Protein AF-A0A3N4SEN5-F1 (afdb_monomer_lite)

Structure (mmCIF, N/CA/C/O backbone):
data_AF-A0A3N4SEN5-F1
#
_entry.id   AF-A0A3N4SEN5-F1
#
loop_
_atom_site.group_PDB
_atom_site.id
_atom_site.type_symbol
_atom_site.label_atom_id
_atom_site.label_alt_id
_atom_site.label_comp_id
_atom_site.label_asym_id
_atom_site.label_entity_id
_atom_site.label_seq_id
_atom_site.pdbx_PDB_ins_code
_atom_site.Cartn_x
_atom_site.Cartn_y
_atom_site.Cartn_z
_atom_site.occupancy
_atom_site.B_iso_or_equiv
_atom_site.auth_seq_id
_atom_site.auth_comp_id
_atom_site.auth_asym_id
_atom_site.auth_atom_id
_atom_site.pdbx_PDB_model_num
ATOM 1 N N . MET A 1 1 ? 4.767 -9.125 -44.957 1.00 41.34 1 MET A N 1
ATOM 2 C CA . MET A 1 1 ? 4.289 -8.164 -43.942 1.00 41.34 1 MET A CA 1
ATOM 3 C C . MET A 1 1 ? 5.511 -7.741 -43.142 1.00 41.34 1 MET A C 1
ATOM 5 O O . MET A 1 1 ? 6.237 -8.647 -42.743 1.00 41.34 1 MET A O 1
ATOM 9 N N . PRO A 1 2 ? 5.834 -6.442 -43.022 1.00 46.31 2 PRO A N 1
ATOM 10 C CA . PRO A 1 2 ? 6.952 -6.012 -42.186 1.00 46.31 2 PRO A CA 1
ATOM 11 C C . PRO A 1 2 ? 6.646 -6.349 -40.721 1.00 46.31 2 PRO A C 1
ATOM 13 O O . PRO A 1 2 ? 5.498 -6.248 -40.295 1.00 46.31 2 PRO A O 1
ATOM 16 N N . LEU A 1 3 ? 7.659 -6.828 -40.000 1.00 41.44 3 LEU A N 1
ATOM 17 C CA . LEU A 1 3 ? 7.582 -7.128 -38.571 1.00 41.44 3 LEU A CA 1
ATOM 18 C C . LEU A 1 3 ? 7.347 -5.822 -37.806 1.00 41.44 3 LEU A C 1
ATOM 20 O O . LEU A 1 3 ? 8.093 -4.864 -38.010 1.00 41.44 3 LEU A O 1
ATOM 24 N N . ASP A 1 4 ? 6.327 -5.786 -36.947 1.00 42.81 4 ASP A N 1
ATOM 25 C CA . ASP A 1 4 ? 6.142 -4.682 -36.007 1.00 42.81 4 ASP A CA 1
ATOM 26 C C . ASP A 1 4 ? 7.414 -4.516 -35.156 1.00 42.81 4 ASP A C 1
ATOM 28 O O . ASP A 1 4 ? 7.960 -5.480 -34.612 1.00 42.81 4 ASP A O 1
ATOM 32 N N . VAL A 1 5 ? 7.916 -3.283 -35.105 1.00 48.22 5 VAL A N 1
ATOM 33 C CA . VAL A 1 5 ? 9.147 -2.885 -34.405 1.00 48.22 5 VAL A CA 1
ATOM 34 C C . VAL A 1 5 ? 8.976 -3.118 -32.892 1.00 48.22 5 VAL A C 1
ATOM 36 O O . VAL A 1 5 ? 7.863 -2.926 -32.394 1.00 48.22 5 VAL A O 1
ATOM 39 N N . PRO A 1 6 ? 10.022 -3.514 -32.133 1.00 40.28 6 PRO A N 1
ATOM 40 C CA . PRO A 1 6 ? 9.905 -3.737 -30.690 1.00 40.28 6 PRO A CA 1
ATOM 41 C C . PRO A 1 6 ? 9.358 -2.502 -29.961 1.00 40.28 6 PRO A C 1
ATOM 43 O O . PRO A 1 6 ? 9.892 -1.403 -30.103 1.00 40.28 6 PRO A O 1
ATOM 46 N N . GLN A 1 7 ? 8.283 -2.686 -29.191 1.00 47.06 7 GLN A N 1
ATOM 47 C CA . GLN A 1 7 ? 7.579 -1.626 -28.465 1.00 47.06 7 GLN A CA 1
ATOM 48 C C . GLN A 1 7 ? 7.950 -1.690 -26.981 1.00 47.06 7 GLN A C 1
ATOM 50 O O . GLN A 1 7 ? 7.804 -2.744 -26.363 1.00 47.06 7 GLN A O 1
ATOM 55 N N . THR A 1 8 ? 8.362 -0.569 -26.389 1.00 44.22 8 THR A N 1
ATOM 56 C CA . THR A 1 8 ? 8.567 -0.460 -24.937 1.00 44.22 8 THR A CA 1
ATOM 57 C C . THR A 1 8 ? 7.569 0.549 -24.385 1.00 44.22 8 THR A C 1
ATOM 59 O O . THR A 1 8 ? 7.551 1.705 -24.801 1.00 44.22 8 THR A O 1
ATOM 62 N N . SER A 1 9 ? 6.703 0.109 -23.476 1.00 44.00 9 SER A N 1
ATOM 63 C CA . SER A 1 9 ? 5.797 0.998 -22.749 1.00 44.00 9 SER A CA 1
ATOM 64 C C . SER A 1 9 ? 6.620 1.815 -21.733 1.00 44.00 9 SER A C 1
ATOM 66 O O . SER A 1 9 ? 7.596 1.319 -21.184 1.00 44.00 9 SER A O 1
ATOM 68 N N . GLN A 1 10 ? 6.301 3.094 -21.523 1.00 52.38 10 GLN A N 1
ATOM 69 C CA . GLN A 1 10 ? 7.019 3.971 -20.577 1.00 52.38 10 GLN A CA 1
ATOM 70 C C . GLN A 1 10 ? 6.079 4.567 -19.520 1.00 52.38 10 GLN A C 1
ATOM 72 O O . GLN A 1 10 ? 6.239 5.707 -19.095 1.00 52.38 10 GLN A O 1
ATOM 77 N N . ASN A 1 11 ? 5.047 3.831 -19.107 1.00 57.00 11 ASN A N 1
ATOM 78 C CA . ASN A 1 11 ? 4.081 4.392 -18.167 1.00 57.00 11 ASN A CA 1
ATOM 79 C C . ASN A 1 11 ? 4.620 4.350 -16.724 1.00 57.00 11 ASN A C 1
ATOM 81 O O . ASN A 1 11 ? 5.062 3.285 -16.290 1.00 57.00 11 ASN A O 1
ATOM 85 N N . PRO A 1 12 ? 4.528 5.452 -15.954 1.00 60.00 12 PRO A N 1
ATOM 86 C CA . PRO A 1 12 ? 4.800 5.420 -14.524 1.00 60.00 12 PRO A CA 1
ATOM 87 C C . PRO A 1 12 ? 3.718 4.586 -13.827 1.00 60.00 12 PRO A C 1
ATOM 89 O O . PRO A 1 12 ? 2.517 4.886 -13.912 1.00 60.00 12 PRO A O 1
ATOM 92 N N . ALA A 1 13 ? 4.148 3.517 -13.159 1.00 67.94 13 ALA A N 1
ATOM 93 C CA . ALA A 1 13 ? 3.308 2.738 -12.264 1.00 67.94 13 ALA A CA 1
ATOM 94 C C . ALA A 1 13 ? 3.253 3.424 -10.892 1.00 67.94 13 ALA A C 1
ATOM 96 O O . ALA A 1 13 ? 4.241 3.982 -10.405 1.00 67.94 13 ALA A O 1
ATOM 97 N N . VAL A 1 14 ? 2.071 3.402 -10.280 1.00 75.75 14 VAL A N 1
ATOM 98 C CA . VAL A 1 14 ? 1.846 3.973 -8.954 1.00 75.75 14 VAL A CA 1
ATOM 99 C C . VAL A 1 14 ? 1.283 2.889 -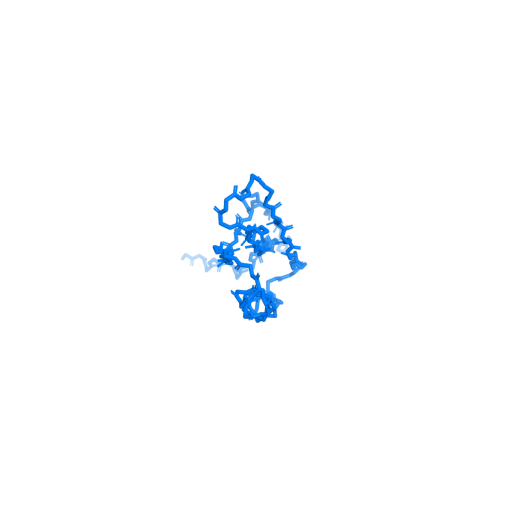8.050 1.00 75.75 14 VAL A C 1
ATOM 101 O O . VAL A 1 14 ? 0.274 2.269 -8.380 1.00 75.75 14 VAL A O 1
ATOM 104 N N . TRP A 1 15 ? 1.887 2.688 -6.885 1.00 82.44 15 TRP A N 1
ATOM 105 C CA . TRP A 1 15 ? 1.337 1.832 -5.842 1.00 82.44 15 TRP A CA 1
ATOM 106 C C . TRP A 1 15 ? 0.758 2.689 -4.737 1.00 82.44 15 TRP A C 1
ATOM 108 O O . TRP A 1 15 ? 1.335 3.690 -4.319 1.00 82.44 15 TRP A O 1
ATOM 118 N N . VAL A 1 16 ? -0.406 2.290 -4.256 1.00 82.50 16 VAL A N 1
ATOM 119 C CA . VAL A 1 16 ? -1.145 3.013 -3.237 1.00 82.50 16 VAL A CA 1
ATOM 120 C C . VAL A 1 16 ? -1.422 2.064 -2.088 1.00 82.50 16 VAL A C 1
ATOM 122 O O . VAL A 1 16 ? -2.049 1.025 -2.279 1.00 82.50 16 VAL A O 1
ATOM 125 N N . VAL A 1 17 ? -0.989 2.437 -0.888 1.00 84.06 17 VAL A N 1
ATOM 126 C CA . VAL A 1 17 ? -1.360 1.758 0.354 1.00 84.06 17 VAL A CA 1
ATOM 127 C C . VAL A 1 17 ? -2.364 2.621 1.085 1.00 84.06 17 VAL A C 1
ATOM 129 O O . VAL A 1 17 ? -2.078 3.763 1.436 1.00 84.06 17 VAL A O 1
ATOM 132 N N . ASN A 1 18 ? -3.540 2.062 1.331 1.00 85.12 18 ASN A N 1
ATOM 133 C CA . ASN A 1 18 ? -4.585 2.702 2.115 1.00 85.12 18 ASN A CA 1
ATOM 134 C C . ASN A 1 18 ? -4.692 2.007 3.461 1.00 85.12 18 ASN A C 1
ATOM 136 O O . ASN A 1 18 ? -4.533 0.794 3.520 1.00 85.12 18 ASN A O 1
ATOM 140 N N . GLY A 1 19 ? -5.015 2.746 4.517 1.00 83.81 19 GLY A N 1
ATOM 141 C CA . GLY A 1 19 ? -5.334 2.172 5.820 1.00 83.81 19 GLY A CA 1
ATOM 142 C C . GLY A 1 19 ? -6.165 3.118 6.674 1.00 83.81 19 GLY A C 1
ATOM 143 O O . GLY A 1 19 ? -6.348 4.293 6.344 1.00 83.81 19 GLY A O 1
ATOM 144 N N . ARG A 1 20 ? -6.700 2.605 7.783 1.00 84.81 20 ARG A N 1
ATOM 145 C CA . ARG A 1 20 ? -7.469 3.401 8.749 1.00 84.81 20 ARG A CA 1
ATOM 146 C C . ARG A 1 20 ? -6.705 3.526 10.052 1.00 84.81 20 ARG A C 1
ATOM 148 O O . ARG A 1 20 ? -6.095 2.565 10.504 1.00 84.81 20 ARG A O 1
ATOM 155 N N . TYR A 1 21 ? -6.778 4.694 10.689 1.00 81.94 21 TYR A N 1
ATOM 156 C CA . TYR A 1 21 ? -6.133 4.885 11.990 1.00 81.94 21 TYR A CA 1
ATOM 157 C C . TYR A 1 21 ? -6.779 4.015 13.082 1.00 81.94 21 TYR A C 1
ATOM 159 O O . TYR A 1 21 ? -6.100 3.488 13.957 1.00 81.94 21 TYR A O 1
ATOM 167 N N . SER A 1 22 ? -8.099 3.823 13.017 1.00 81.00 22 SER A N 1
ATOM 168 C CA . SER A 1 22 ? -8.822 2.860 13.849 1.00 81.00 22 SER A CA 1
ATOM 169 C C . SER A 1 22 ? -10.090 2.379 13.140 1.00 81.00 22 SER A C 1
ATOM 171 O O . SER A 1 22 ? -10.587 3.042 12.229 1.00 81.00 22 SER A O 1
ATOM 173 N N . ASN A 1 23 ? -10.646 1.239 13.566 1.00 71.81 23 ASN A N 1
ATOM 174 C CA . ASN A 1 23 ? -11.852 0.655 12.956 1.00 71.81 23 ASN A CA 1
ATOM 175 C C . ASN A 1 23 ? -13.089 1.566 13.030 1.00 71.81 23 ASN A C 1
ATOM 177 O O . ASN A 1 23 ? -13.970 1.463 12.181 1.00 71.81 23 ASN A O 1
ATOM 181 N N . ALA A 1 24 ? -13.146 2.449 14.031 1.00 75.12 24 ALA A N 1
ATOM 182 C CA . ALA A 1 24 ? -14.249 3.383 14.259 1.00 75.12 24 ALA A CA 1
ATOM 183 C C . ALA A 1 24 ? -13.937 4.819 13.794 1.00 75.12 24 ALA A C 1
ATOM 185 O O . ALA A 1 24 ? -14.773 5.707 13.938 1.00 75.12 24 ALA A O 1
ATOM 186 N N . SER A 1 25 ? -12.731 5.067 13.274 1.00 62.72 25 SER A N 1
ATOM 187 C CA . SER A 1 25 ? -12.280 6.397 12.868 1.00 62.72 25 SER A CA 1
ATOM 188 C C . SER A 1 25 ? -12.645 6.705 11.414 1.00 62.72 25 SER A C 1
ATOM 190 O O . SER A 1 25 ? -12.538 5.854 10.532 1.00 62.72 25 SER A O 1
ATOM 192 N N . ILE A 1 26 ? -13.028 7.961 11.165 1.00 65.50 26 ILE A N 1
ATOM 193 C CA . ILE A 1 26 ? -13.211 8.549 9.825 1.00 65.50 26 ILE A CA 1
ATOM 194 C C . ILE A 1 26 ? -11.846 8.903 9.197 1.00 65.50 26 ILE A C 1
ATOM 196 O O . ILE A 1 26 ? -11.743 9.193 8.008 1.00 65.50 26 ILE A O 1
ATOM 200 N N . THR A 1 27 ? -10.780 8.893 9.999 1.00 75.88 27 THR A N 1
ATOM 201 C CA . THR A 1 27 ? -9.422 9.240 9.588 1.00 75.88 27 THR A CA 1
ATOM 202 C C . THR A 1 27 ? -8.751 8.042 8.919 1.00 75.88 27 THR A C 1
ATOM 204 O O . THR A 1 27 ? -8.380 7.058 9.571 1.00 75.88 27 THR A O 1
ATOM 207 N N . ALA A 1 28 ? -8.577 8.152 7.606 1.00 82.56 28 ALA A N 1
ATOM 208 C CA . ALA A 1 28 ? -7.776 7.250 6.793 1.00 82.56 28 ALA A CA 1
ATOM 209 C C . ALA A 1 28 ? -6.428 7.893 6.451 1.00 82.56 28 ALA A C 1
ATOM 211 O O . ALA A 1 28 ? -6.288 9.117 6.468 1.00 82.56 28 ALA A O 1
ATOM 212 N N . 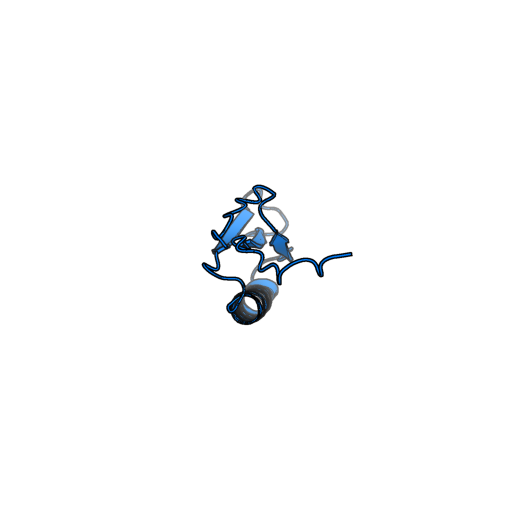PHE A 1 29 ? -5.447 7.061 6.125 1.00 83.38 29 PHE A N 1
ATOM 213 C CA . PHE A 1 29 ? -4.197 7.500 5.523 1.00 83.38 29 PHE A CA 1
ATOM 214 C C . PHE A 1 29 ? -4.004 6.803 4.179 1.00 83.38 29 PHE A C 1
ATOM 216 O O . PHE A 1 29 ? -4.451 5.671 3.976 1.00 83.38 29 PHE A O 1
ATOM 223 N N . GLN A 1 30 ? -3.310 7.495 3.282 1.00 86.06 30 GLN A N 1
ATOM 224 C CA . GLN A 1 30 ? -2.905 6.975 1.988 1.00 86.06 30 GLN A CA 1
ATOM 225 C C . GLN A 1 30 ? -1.415 7.251 1.797 1.00 86.06 30 GLN A C 1
ATOM 227 O O . GLN A 1 30 ? -0.966 8.388 1.935 1.00 86.06 30 GLN A O 1
ATOM 232 N N . VAL A 1 31 ? -0.658 6.212 1.465 1.00 82.56 31 VAL A N 1
ATOM 233 C CA . VAL A 1 31 ? 0.744 6.299 1.054 1.00 82.56 31 VAL A CA 1
ATOM 234 C C . VAL A 1 31 ? 0.801 5.992 -0.433 1.00 82.56 31 VAL A C 1
ATOM 236 O O . VAL A 1 31 ? 0.192 5.026 -0.885 1.00 82.56 31 VAL A O 1
ATOM 239 N N . THR A 1 32 ? 1.498 6.830 -1.193 1.00 82.25 32 THR A N 1
ATOM 240 C CA . THR A 1 32 ? 1.641 6.679 -2.645 1.00 82.25 32 THR A CA 1
ATOM 241 C C . THR A 1 32 ? 3.114 6.487 -2.979 1.00 82.25 32 THR A C 1
ATOM 243 O O . THR A 1 32 ? 3.947 7.282 -2.548 1.00 82.25 32 THR A O 1
ATOM 246 N N . ILE A 1 33 ? 3.419 5.433 -3.727 1.00 78.75 33 ILE A N 1
ATOM 247 C CA . ILE A 1 33 ? 4.744 5.091 -4.237 1.00 78.75 33 ILE A CA 1
ATOM 248 C C . ILE A 1 33 ? 4.689 5.296 -5.744 1.00 78.75 33 ILE A C 1
ATOM 250 O O . ILE A 1 33 ? 3.851 4.696 -6.415 1.00 78.75 33 ILE A O 1
ATOM 254 N N . SER A 1 34 ? 5.576 6.125 -6.272 1.00 74.25 34 SER A N 1
ATOM 255 C CA . SER A 1 34 ? 5.724 6.322 -7.712 1.00 74.25 34 SER A CA 1
ATOM 256 C C . SER A 1 34 ? 7.036 5.692 -8.144 1.00 74.25 34 SER A C 1
ATOM 258 O O . SER A 1 34 ? 8.069 6.013 -7.558 1.00 74.25 34 SER A O 1
ATOM 260 N N . VAL A 1 35 ? 7.013 4.833 -9.165 1.00 69.75 35 VAL A N 1
ATOM 261 C CA . VAL A 1 35 ? 8.251 4.473 -9.870 1.00 69.75 35 VAL A CA 1
ATOM 262 C C . VAL A 1 35 ? 8.384 5.284 -11.142 1.00 69.75 35 VAL A C 1
ATOM 264 O O . VAL A 1 35 ? 7.408 5.585 -11.831 1.00 69.75 35 VAL A O 1
ATOM 267 N N . GLU A 1 36 ? 9.627 5.610 -11.456 1.00 68.69 36 GLU A N 1
ATOM 268 C CA . GLU A 1 36 ? 9.983 6.452 -12.592 1.00 68.69 36 GLU A CA 1
ATOM 269 C C . GLU A 1 36 ? 10.174 5.645 -13.889 1.00 68.69 36 GLU A C 1
ATOM 271 O O . GLU A 1 36 ? 10.232 6.231 -14.966 1.00 68.69 36 GLU A O 1
ATOM 276 N N . SER A 1 37 ? 10.253 4.305 -13.823 1.00 63.84 37 SER A N 1
ATOM 277 C CA . SER A 1 37 ? 10.523 3.448 -14.988 1.00 63.84 37 SER A CA 1
ATOM 278 C C . SER A 1 37 ? 9.897 2.052 -14.881 1.00 63.84 37 SER A C 1
ATOM 280 O O . SER A 1 37 ? 9.660 1.554 -13.784 1.00 63.84 37 SER A O 1
ATOM 282 N N . GLN A 1 38 ? 9.704 1.372 -16.019 1.00 63.62 38 GLN A N 1
ATOM 283 C CA . GLN A 1 38 ? 9.218 -0.018 -16.036 1.00 63.62 38 GLN A CA 1
ATOM 284 C C . GLN A 1 38 ? 10.221 -1.027 -15.474 1.00 63.62 38 GLN A C 1
ATOM 286 O O . GLN A 1 38 ? 9.827 -2.034 -14.892 1.00 63.62 38 GLN A O 1
ATOM 291 N N . SER A 1 39 ? 11.525 -0.764 -15.613 1.00 66.25 39 SER A N 1
ATOM 292 C CA . SER A 1 39 ? 12.565 -1.640 -15.061 1.00 66.25 39 SER A CA 1
ATOM 293 C C . SER A 1 39 ? 12.549 -1.696 -13.535 1.00 66.25 39 SER A C 1
ATOM 295 O O . SER A 1 39 ? 13.040 -2.665 -12.967 1.00 66.25 39 SER A O 1
ATOM 297 N N . THR A 1 40 ? 11.970 -0.687 -12.882 1.00 69.56 40 THR A N 1
ATOM 298 C CA . THR A 1 40 ? 11.873 -0.596 -11.423 1.00 69.56 40 THR A CA 1
ATOM 299 C C . THR A 1 40 ? 10.496 -1.008 -10.896 1.00 69.56 40 THR A C 1
ATOM 301 O O . THR A 1 40 ? 10.227 -0.882 -9.705 1.00 69.56 40 THR A O 1
ATOM 304 N N . GLU A 1 41 ? 9.620 -1.568 -11.742 1.00 75.94 41 GLU A N 1
ATOM 305 C CA . GLU A 1 41 ? 8.349 -2.137 -11.277 1.00 75.94 41 GLU A CA 1
ATOM 306 C C . GLU A 1 41 ? 8.503 -3.237 -10.217 1.00 75.94 41 GLU A C 1
ATOM 308 O O . GLU A 1 41 ? 7.765 -3.178 -9.233 1.00 75.94 41 GLU A O 1
ATOM 313 N N . PRO A 1 42 ? 9.452 -4.190 -10.333 1.00 81.12 42 PRO A N 1
ATOM 314 C CA . PRO A 1 42 ? 9.671 -5.184 -9.284 1.00 81.12 42 PRO A CA 1
ATOM 315 C C . PRO A 1 42 ? 10.082 -4.562 -7.942 1.00 81.12 42 PRO A C 1
ATOM 317 O O . PRO A 1 42 ? 9.701 -5.067 -6.891 1.00 81.12 42 PRO A O 1
ATOM 320 N N . GLU A 1 43 ? 10.826 -3.451 -7.969 1.00 81.38 43 GLU A N 1
ATOM 321 C CA . GLU A 1 43 ? 11.203 -2.705 -6.761 1.00 81.38 43 GLU A CA 1
ATOM 322 C C . GLU A 1 43 ? 9.981 -2.019 -6.136 1.00 81.38 43 GLU A C 1
ATOM 324 O O . GLU A 1 43 ? 9.819 -2.025 -4.919 1.00 81.38 43 GLU A O 1
ATOM 329 N N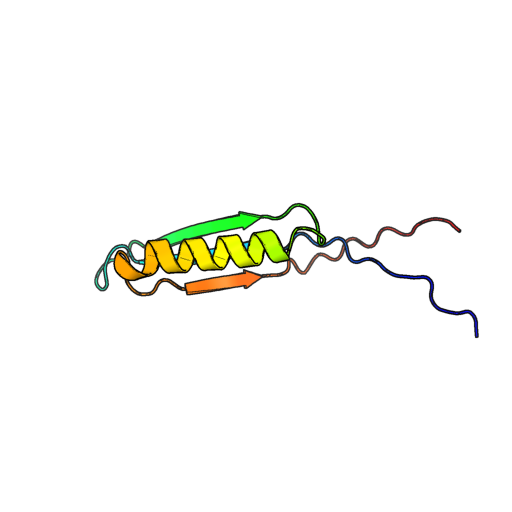 . GLY A 1 44 ? 9.083 -1.469 -6.961 1.00 81.69 44 GLY A N 1
ATOM 330 C CA . GLY A 1 44 ? 7.813 -0.906 -6.501 1.00 81.69 44 GLY A CA 1
ATOM 331 C C . GLY A 1 44 ? 6.864 -1.957 -5.915 1.00 81.69 44 GLY A C 1
ATOM 332 O O . GLY A 1 44 ? 6.219 -1.693 -4.899 1.00 81.69 44 GLY A O 1
ATOM 333 N N . ASP A 1 45 ? 6.815 -3.155 -6.506 1.00 83.06 45 ASP A N 1
ATOM 334 C CA . ASP A 1 45 ? 6.044 -4.293 -5.989 1.00 83.06 45 ASP A CA 1
ATOM 335 C C . ASP A 1 45 ? 6.592 -4.773 -4.629 1.00 83.06 45 ASP A C 1
ATOM 337 O O . ASP A 1 45 ? 5.817 -5.004 -3.697 1.00 83.06 45 ASP A O 1
ATOM 341 N N . ASP A 1 46 ? 7.918 -4.855 -4.479 1.00 87.06 46 ASP A N 1
ATOM 342 C CA . ASP A 1 46 ? 8.566 -5.216 -3.210 1.00 87.06 46 ASP A CA 1
ATOM 343 C C . ASP A 1 46 ? 8.322 -4.152 -2.124 1.00 87.06 46 ASP A C 1
ATOM 345 O O . ASP A 1 46 ? 7.896 -4.467 -1.011 1.00 87.06 46 ASP A O 1
ATOM 349 N N . LEU A 1 47 ? 8.476 -2.866 -2.459 1.00 85.69 47 LEU A N 1
ATOM 350 C CA . LEU A 1 47 ? 8.173 -1.758 -1.547 1.00 85.69 47 LEU A CA 1
ATOM 351 C C . LEU A 1 47 ? 6.698 -1.725 -1.132 1.00 85.69 47 LEU A C 1
ATOM 353 O O . LEU A 1 47 ? 6.395 -1.436 0.030 1.00 85.69 47 LEU A O 1
ATOM 357 N N . LEU A 1 48 ? 5.775 -2.031 -2.052 1.00 86.56 48 LEU A N 1
ATOM 358 C CA . LEU A 1 4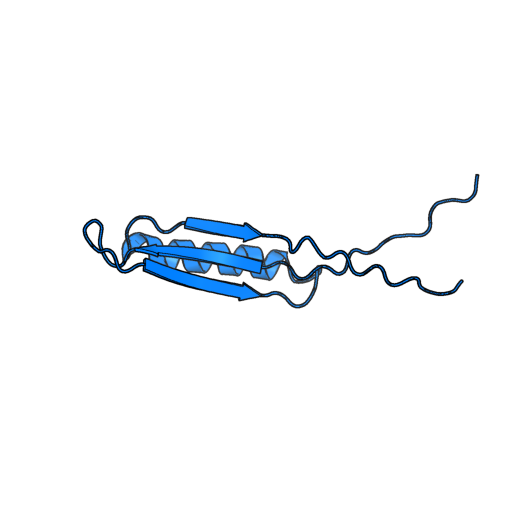8 ? 4.356 -2.152 -1.729 1.00 86.56 48 LEU A CA 1
ATOM 359 C C . LEU A 1 48 ? 4.144 -3.225 -0.659 1.00 86.56 48 LEU A C 1
ATOM 361 O O . LEU A 1 48 ? 3.479 -2.962 0.348 1.00 86.56 48 LEU A O 1
ATOM 365 N N . GLN A 1 49 ? 4.700 -4.418 -0.874 1.00 87.81 49 GLN A N 1
ATOM 366 C CA . GLN A 1 49 ? 4.542 -5.538 0.046 1.00 87.81 49 GLN A CA 1
ATOM 367 C C . GLN A 1 49 ? 5.135 -5.208 1.422 1.00 87.81 49 GLN A C 1
ATOM 369 O O . GLN A 1 49 ? 4.449 -5.353 2.434 1.00 87.81 49 GLN A O 1
ATOM 374 N N . GLN A 1 50 ? 6.347 -4.647 1.462 1.00 89.94 50 GLN A N 1
ATOM 375 C CA . GLN A 1 50 ? 6.991 -4.213 2.705 1.00 89.94 50 GLN A CA 1
ATOM 376 C C . GLN A 1 50 ? 6.144 -3.194 3.483 1.00 89.94 50 GLN A C 1
ATOM 378 O O . GLN A 1 50 ? 6.036 -3.277 4.708 1.00 89.94 50 GLN A O 1
ATOM 383 N N . LEU A 1 51 ? 5.511 -2.238 2.795 1.00 87.81 51 LEU A N 1
ATOM 384 C CA . LEU A 1 51 ? 4.649 -1.243 3.438 1.00 87.81 51 LEU A CA 1
ATOM 385 C C . LEU A 1 51 ? 3.343 -1.847 3.959 1.00 87.81 51 LEU A C 1
ATOM 387 O O . LEU A 1 51 ? 2.906 -1.491 5.054 1.00 87.81 51 LEU A O 1
ATOM 391 N N . VAL A 1 52 ? 2.730 -2.772 3.219 1.00 89.12 52 VAL A N 1
ATOM 392 C CA . VAL A 1 52 ? 1.541 -3.497 3.689 1.00 89.12 52 VAL A CA 1
ATOM 393 C C . VAL A 1 52 ? 1.873 -4.328 4.930 1.00 89.12 52 VAL A C 1
ATOM 395 O O . VAL A 1 52 ? 1.146 -4.254 5.924 1.00 89.12 52 VAL A O 1
ATOM 398 N N . ASP A 1 53 ? 2.994 -5.046 4.927 1.00 91.81 53 ASP A N 1
ATOM 399 C CA . ASP A 1 53 ? 3.422 -5.885 6.052 1.00 91.81 53 ASP A CA 1
ATOM 400 C C . ASP A 1 53 ? 3.809 -5.059 7.285 1.00 91.81 53 ASP A C 1
ATOM 402 O O . ASP A 1 53 ? 3.512 -5.441 8.416 1.00 91.81 53 ASP A O 1
ATOM 406 N N . LEU A 1 54 ? 4.410 -3.881 7.091 1.00 91.19 54 LEU A N 1
ATOM 407 C CA . LEU A 1 54 ? 4.759 -2.973 8.185 1.00 91.19 54 LEU A CA 1
ATOM 408 C C . LEU A 1 54 ? 3.527 -2.322 8.836 1.00 91.19 54 LEU A C 1
ATOM 410 O O . LEU A 1 54 ? 3.531 -2.039 10.042 1.00 91.19 54 LEU A O 1
ATOM 414 N N . LEU A 1 55 ? 2.495 -2.021 8.042 1.00 88.06 55 LEU A N 1
ATOM 415 C CA . LEU A 1 55 ? 1.338 -1.232 8.473 1.00 88.06 55 LEU A CA 1
ATOM 416 C C . LEU A 1 55 ? 0.157 -2.095 8.928 1.00 88.06 55 LEU A C 1
ATOM 418 O O . LEU A 1 55 ? -0.546 -1.696 9.858 1.00 88.06 55 LEU A O 1
ATOM 422 N N . SER A 1 56 ? -0.044 -3.274 8.337 1.00 88.12 56 SER A N 1
ATOM 423 C CA . SER A 1 56 ? -1.163 -4.173 8.657 1.00 88.12 56 SER A CA 1
ATOM 424 C C . SER A 1 56 ? -1.265 -4.613 10.130 1.00 88.12 56 SER A C 1
ATOM 426 O O . SER A 1 56 ? -2.393 -4.737 10.608 1.00 88.12 56 SER A O 1
ATOM 428 N N . PRO A 1 57 ? -0.176 -4.762 10.918 1.00 90.88 57 PRO A N 1
ATOM 429 C CA . PRO A 1 57 ? -0.290 -5.099 12.339 1.00 90.88 57 PRO A CA 1
ATOM 430 C C . PRO A 1 57 ? -0.734 -3.913 13.206 1.00 90.88 57 PRO A C 1
ATOM 432 O O . PRO A 1 57 ? -1.184 -4.104 14.334 1.00 90.88 57 PRO A O 1
ATOM 435 N N . ARG A 1 58 ? -0.557 -2.679 12.713 1.00 87.06 58 ARG A N 1
ATOM 436 C CA . ARG A 1 58 ? -0.809 -1.437 13.464 1.00 87.06 58 ARG A CA 1
ATOM 437 C C . ARG A 1 58 ? -2.120 -0.772 13.081 1.00 87.06 58 ARG A C 1
ATOM 439 O O . ARG A 1 58 ? -2.730 -0.109 13.917 1.00 87.06 58 ARG A O 1
ATOM 446 N N . PHE A 1 59 ? -2.535 -0.932 11.831 1.00 86.50 59 PHE A N 1
ATOM 447 C CA . PHE A 1 59 ? -3.670 -0.230 11.266 1.00 86.50 59 PHE A CA 1
ATOM 448 C C . PHE A 1 59 ? -4.655 -1.220 10.650 1.00 86.50 59 PHE A C 1
ATOM 450 O O . PHE A 1 59 ? -4.268 -2.049 9.824 1.00 86.50 59 PHE A O 1
ATOM 457 N N . PRO A 1 60 ? -5.941 -1.154 11.017 1.00 82.50 60 PRO A N 1
ATOM 458 C CA . PRO A 1 60 ? -6.942 -1.991 10.386 1.00 82.50 60 PRO A CA 1
ATOM 459 C C . PRO A 1 60 ? -7.213 -1.573 8.936 1.00 82.50 60 PRO A C 1
ATOM 461 O O . PRO A 1 60 ? -7.161 -0.393 8.577 1.00 82.50 60 PRO A O 1
ATOM 464 N N . GLY A 1 61 ? -7.577 -2.560 8.112 1.00 81.06 61 GLY A N 1
ATOM 465 C CA . GLY A 1 61 ? -8.005 -2.337 6.729 1.00 81.06 61 GLY A CA 1
ATOM 466 C C . GLY A 1 61 ? -6.889 -1.860 5.803 1.00 81.06 61 GLY A C 1
ATOM 467 O O . GLY A 1 61 ? -7.183 -1.169 4.830 1.00 81.06 61 GLY A O 1
ATOM 468 N N . VAL A 1 62 ? -5.630 -2.189 6.117 1.00 85.88 62 VAL A N 1
ATOM 469 C CA . VAL A 1 62 ? -4.498 -1.882 5.241 1.00 85.88 62 VAL A CA 1
ATOM 470 C C . VAL A 1 62 ? -4.593 -2.705 3.961 1.00 85.88 62 VAL A C 1
ATOM 472 O O . VAL A 1 62 ? -4.622 -3.932 4.016 1.00 85.88 62 VAL A O 1
ATOM 475 N N . VAL A 1 63 ? -4.644 -2.027 2.815 1.00 84.94 63 VAL A N 1
ATOM 476 C CA . VAL A 1 63 ? -4.701 -2.648 1.487 1.00 84.94 63 VAL A CA 1
ATOM 477 C C . VAL A 1 63 ? -3.757 -1.909 0.548 1.00 84.94 63 VAL A C 1
ATOM 479 O O . VAL A 1 63 ? -3.845 -0.688 0.400 1.00 84.94 63 VAL A O 1
ATOM 482 N N . GLY A 1 64 ? -2.870 -2.666 -0.094 1.00 84.00 64 GLY A N 1
ATOM 483 C CA . GLY A 1 64 ? -2.002 -2.198 -1.167 1.00 84.00 64 GLY A CA 1
ATOM 484 C C . GLY A 1 64 ? -2.618 -2.455 -2.542 1.00 84.00 64 GLY A C 1
ATOM 485 O O . GLY A 1 64 ? -3.167 -3.527 -2.781 1.00 84.00 64 GLY A O 1
ATOM 486 N N . MET A 1 65 ? -2.536 -1.483 -3.447 1.00 81.75 65 MET A N 1
ATOM 487 C CA . MET A 1 65 ? -3.011 -1.599 -4.828 1.00 81.75 65 MET A CA 1
ATOM 488 C C . MET A 1 65 ? -1.983 -1.018 -5.797 1.00 81.75 65 MET A C 1
ATOM 490 O O . MET A 1 65 ? -1.515 0.100 -5.600 1.00 81.75 65 MET A O 1
ATOM 494 N N . LYS A 1 66 ? -1.678 -1.753 -6.869 1.00 78.25 66 LYS A N 1
ATOM 495 C CA . LYS A 1 66 ? -0.923 -1.252 -8.025 1.00 78.25 66 LYS A CA 1
ATOM 496 C C . LYS A 1 66 ? -1.901 -0.637 -9.025 1.00 78.25 66 LYS A C 1
ATOM 498 O O . LYS A 1 66 ? -2.898 -1.265 -9.378 1.00 78.25 66 LYS A O 1
ATOM 503 N N . SER A 1 67 ? -1.625 0.580 -9.474 1.00 68.62 67 SER A N 1
ATOM 504 C CA . SER A 1 67 ? -2.420 1.309 -10.457 1.00 68.62 67 SER A 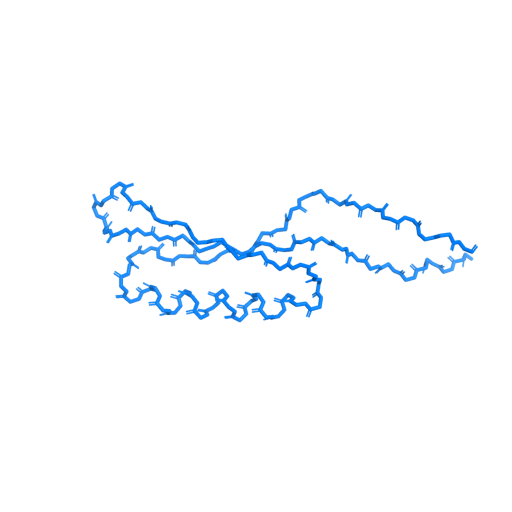CA 1
ATOM 505 C C . SER A 1 67 ? -1.531 1.784 -11.601 1.00 68.62 67 SER A C 1
ATOM 507 O O . SER A 1 67 ? -0.427 2.286 -11.391 1.00 68.62 67 SER A O 1
ATOM 509 N N . TYR A 1 68 ? -2.034 1.643 -12.823 1.00 66.38 68 TYR A N 1
ATOM 510 C CA . TYR A 1 68 ? -1.377 2.137 -14.025 1.00 66.38 68 TYR A CA 1
ATOM 511 C C . TYR A 1 68 ? -2.112 3.392 -14.480 1.00 66.38 68 TYR A C 1
ATOM 513 O O . TYR A 1 68 ? -3.329 3.372 -14.678 1.00 66.38 68 TYR A O 1
ATOM 521 N N . THR A 1 69 ? -1.390 4.501 -14.639 1.00 57.31 69 THR A N 1
ATOM 522 C CA . THR A 1 69 ? -2.000 5.717 -15.180 1.00 57.31 69 THR A CA 1
ATOM 523 C C . THR A 1 69 ? -2.357 5.481 -16.651 1.00 57.31 69 THR A C 1
ATOM 525 O O . THR A 1 69 ? -1.537 5.043 -17.458 1.00 57.31 69 THR A O 1
ATOM 528 N N . SER A 1 70 ? -3.616 5.736 -17.010 1.00 48.78 70 SER A N 1
ATOM 529 C CA . SER A 1 70 ? -4.191 5.474 -18.338 1.00 48.78 70 SER A CA 1
ATOM 530 C C . SER A 1 70 ? -3.685 6.410 -19.445 1.00 48.78 70 SER A C 1
ATOM 532 O O . SER A 1 70 ? -4.150 6.327 -20.580 1.00 48.78 70 SER A O 1
ATOM 534 N N . ASN A 1 71 ? -2.745 7.306 -19.142 1.00 47.94 71 ASN A N 1
ATOM 535 C CA . ASN A 1 71 ? -2.195 8.253 -20.104 1.00 47.94 71 ASN A CA 1
ATOM 536 C C . ASN A 1 71 ? -0.968 7.634 -20.773 1.00 47.94 71 ASN A C 1
ATOM 538 O O . ASN A 1 71 ? 0.169 7.892 -20.394 1.00 47.94 71 ASN A O 1
ATOM 542 N N . THR A 1 72 ? -1.212 6.781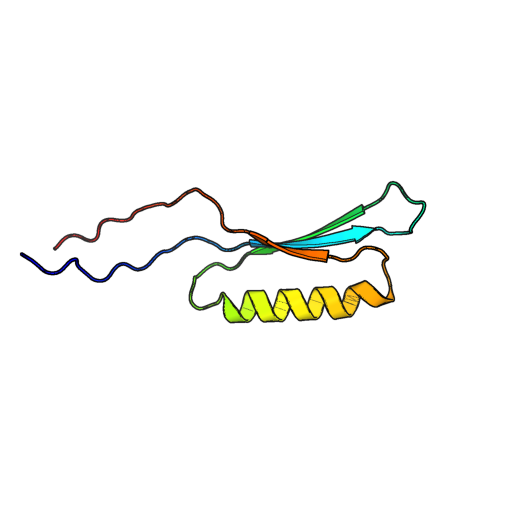 -21.765 1.00 41.44 72 THR A N 1
ATOM 543 C CA . THR A 1 72 ? -0.173 6.287 -22.670 1.00 41.44 72 THR A CA 1
ATOM 544 C C . THR A 1 72 ? 0.396 7.464 -23.467 1.00 41.44 72 THR A C 1
ATOM 546 O O . THR A 1 72 ? -0.222 7.910 -24.434 1.00 41.44 72 THR A O 1
ATOM 549 N N . VAL A 1 73 ? 1.567 7.976 -23.086 1.00 46.25 73 VAL A N 1
ATOM 550 C CA . VAL A 1 73 ? 2.354 8.848 -23.969 1.00 46.25 73 VAL A CA 1
ATOM 551 C C . VAL A 1 73 ? 3.134 7.932 -24.905 1.00 46.25 73 VAL A C 1
ATOM 553 O O . VAL A 1 73 ? 3.865 7.047 -24.467 1.00 46.25 73 VAL A O 1
ATOM 556 N N . ARG A 1 74 ? 2.868 8.066 -26.206 1.00 47.03 74 ARG A N 1
ATOM 557 C CA . ARG A 1 74 ? 3.458 7.247 -27.266 1.00 47.03 74 ARG A CA 1
ATOM 558 C C . ARG A 1 74 ? 4.554 8.060 -27.934 1.00 47.03 74 ARG A C 1
ATOM 560 O O . ARG A 1 74 ? 4.245 8.870 -28.805 1.00 47.03 74 ARG A O 1
ATOM 567 N N . ASP A 1 75 ? 5.802 7.828 -27.559 1.00 46.47 75 ASP A N 1
ATOM 568 C CA . ASP A 1 75 ? 6.914 8.418 -28.294 1.00 46.47 75 ASP A CA 1
ATOM 569 C C . ASP A 1 75 ? 7.250 7.546 -29.506 1.00 46.47 75 ASP A C 1
ATOM 571 O O . ASP A 1 75 ? 7.594 6.369 -29.389 1.00 46.47 75 ASP A O 1
ATOM 575 N N . MET A 1 76 ? 7.096 8.128 -30.698 1.00 44.56 76 MET A N 1
ATOM 576 C CA . MET A 1 76 ? 7.544 7.522 -31.948 1.00 44.56 76 MET A CA 1
ATOM 577 C C . MET A 1 76 ? 9.039 7.795 -32.108 1.00 44.56 76 MET A C 1
ATOM 579 O O . MET A 1 76 ? 9.444 8.943 -32.287 1.00 44.56 76 MET A O 1
ATOM 583 N N . LEU A 1 77 ? 9.861 6.747 -32.066 1.00 41.91 77 LEU A N 1
ATOM 584 C CA . LEU A 1 77 ? 11.261 6.850 -32.471 1.00 41.91 77 LEU A CA 1
ATOM 585 C C . LEU A 1 77 ? 11.336 6.881 -34.008 1.00 41.91 77 LEU A C 1
ATOM 587 O O . LEU A 1 77 ? 10.703 6.039 -34.652 1.00 41.91 77 LEU A O 1
ATOM 591 N N . PRO A 1 78 ? 12.069 7.833 -34.614 1.00 37.91 78 PRO A N 1
ATOM 592 C CA . PRO A 1 78 ? 12.267 7.849 -36.057 1.00 37.91 78 PRO A CA 1
ATOM 593 C C . PRO A 1 78 ? 13.130 6.659 -36.500 1.00 37.91 78 PRO A C 1
ATOM 595 O O . PRO A 1 78 ? 14.092 6.294 -35.822 1.00 37.91 78 PRO A O 1
ATOM 598 N N . SER A 1 79 ? 12.746 6.069 -37.635 1.00 53.53 79 SER A N 1
ATOM 599 C CA . SER A 1 79 ? 13.440 4.979 -38.337 1.00 53.53 79 SER A CA 1
ATOM 600 C C . SER A 1 79 ? 14.729 5.428 -39.010 1.00 53.53 79 SER A C 1
ATOM 602 O O . SER A 1 79 ? 14.665 6.502 -39.655 1.00 53.53 79 SER A O 1
#

Sequence (79 aa):
MPLDVPQTSQNPAVWVVNGRYSNASITAFQVTISVESQSTEPEGDDLLQQLVDLLSPRFPGVVGMKSYTSNTVRDMLPS

Secondary structure (DSSP, 8-state):
-PPPPPP---PPEEEEEEEESSTT-S-EEEEEEE-SSGGGHHHHHHHHHHHHHHHTTTSTT-EEEEEE-S---------

Radius of gyration: 17.59 Å; chains: 1; bounding box: 28×17×58 Å

Foldseek 3Di:
DDDDDDDDFFWKKKKKKKFAQEPPDPDIDIDIDIDRGPVCVVVVVVVQVVVQVVCPVRTPPIDMDIDTDPDGDDDDDDD

pLDDT: mean 70.43, std 16.78, range [37.91, 91.81]